Protein AF-A0A831PH94-F1 (afdb_monomer)

Foldseek 3Di:
DPDQQDDPVDGHDPDDPVCVVVVVVVVVVCVVPVPDPVNVVVVVCCCVVPVPPPFDWAWDVVVCVVVVHTDTDRPSVD

Mean predicted aligned error: 4.21 Å

Secondary structure (DSSP, 8-state):
----SEETTEE---S-GGGHHHHHHHHHHHHHHTTSHHHHHHHHHHHHHTT-PSPPEEE-HHHHHHHTS--EEE-TT-

pLDDT: mean 95.02, std 8.55, range [45.41, 98.69]

Solvent-accessible surface area (backbone atoms only — not comparable to full-atom values): 4888 Å² total; per-residue (Å²): 128,91,76,75,58,56,64,82,97,43,75,48,83,95,66,63,75,92,51,48,63,63,52,51,52,52,51,53,52,44,71,72,40,63,84,35,70,69,50,46,50,54,51,49,49,44,39,36,79,70,62,55,45,82,59,56,74,46,74,40,64,68,61,17,63,75,72,73,48,92,42,69,44,76,38,83,90,101

Structure (mmCIF, N/CA/C/O backbone):
data_AF-A0A831PH94-F1
#
_entry.id   AF-A0A831PH94-F1
#
loop_
_atom_site.group_PDB
_atom_site.id
_atom_site.type_symbol
_atom_site.label_atom_id
_atom_site.label_alt_id
_atom_site.label_comp_id
_atom_site.label_asym_id
_atom_site.label_entity_id
_atom_site.label_seq_id
_atom_site.pdbx_PDB_ins_code
_atom_site.Cartn_x
_atom_site.Cartn_y
_atom_site.Cartn_z
_atom_site.occupancy
_atom_site.B_iso_or_equiv
_atom_site.auth_seq_id
_atom_site.auth_comp_id
_atom_site.auth_asym_id
_atom_site.auth_atom_id
_atom_site.pdbx_PDB_model_num
ATOM 1 N N . MET A 1 1 ? 19.769 7.681 -10.760 1.00 45.41 1 MET A N 1
ATOM 2 C CA . MET A 1 1 ? 20.365 6.648 -9.892 1.00 45.41 1 MET A CA 1
ATOM 3 C C . MET A 1 1 ? 19.732 5.338 -10.302 1.00 45.41 1 MET A C 1
ATOM 5 O O . MET A 1 1 ? 18.515 5.241 -10.210 1.00 45.41 1 MET A O 1
ATOM 9 N N . GLU A 1 2 ? 20.513 4.398 -10.836 1.00 53.12 2 GLU A N 1
ATOM 10 C CA . GLU A 1 2 ? 20.053 3.010 -10.967 1.00 53.12 2 GLU A CA 1
ATOM 11 C C . GLU A 1 2 ? 19.632 2.535 -9.581 1.00 53.12 2 GLU A C 1
ATOM 13 O O . GLU A 1 2 ? 20.412 2.591 -8.630 1.00 53.12 2 GLU A O 1
ATOM 18 N N . THR A 1 3 ? 18.366 2.156 -9.446 1.00 68.00 3 THR A N 1
ATOM 19 C CA . THR A 1 3 ? 17.843 1.672 -8.174 1.00 68.00 3 THR A CA 1
ATOM 20 C C . THR A 1 3 ? 17.973 0.162 -8.241 1.00 68.00 3 THR A C 1
ATOM 22 O O . THR A 1 3 ? 17.188 -0.497 -8.909 1.00 68.00 3 THR A O 1
ATOM 25 N N . THR A 1 4 ? 18.971 -0.415 -7.577 1.00 81.00 4 THR A N 1
ATOM 26 C CA . THR A 1 4 ? 19.245 -1.867 -7.607 1.00 81.00 4 THR A CA 1
ATOM 27 C C . THR A 1 4 ? 18.141 -2.715 -6.949 1.00 81.00 4 THR A C 1
ATOM 29 O O . THR A 1 4 ? 18.276 -3.927 -6.811 1.00 81.00 4 THR A O 1
ATOM 32 N N . GLY A 1 5 ? 17.035 -2.091 -6.525 1.00 88.81 5 GLY A N 1
ATOM 33 C CA . GLY A 1 5 ? 15.953 -2.716 -5.767 1.00 88.81 5 GLY A CA 1
ATOM 34 C C . GLY A 1 5 ? 16.307 -2.991 -4.304 1.00 88.81 5 GLY A C 1
ATOM 35 O O . GLY A 1 5 ? 15.538 -3.666 -3.623 1.00 88.81 5 GLY A O 1
ATOM 36 N N . TYR A 1 6 ? 17.454 -2.505 -3.821 1.00 94.44 6 TYR A N 1
ATOM 37 C CA . TYR A 1 6 ? 17.893 -2.676 -2.437 1.00 94.44 6 TYR A CA 1
ATOM 38 C C . TYR A 1 6 ? 17.502 -1.490 -1.549 1.00 94.44 6 TYR A C 1
ATOM 40 O O . TYR A 1 6 ? 17.635 -0.326 -1.931 1.00 94.44 6 TYR A O 1
ATOM 48 N N . TYR A 1 7 ? 17.096 -1.813 -0.324 1.00 93.62 7 TYR A N 1
ATOM 49 C CA . TYR A 1 7 ? 16.900 -0.907 0.802 1.00 93.62 7 TYR A CA 1
ATOM 50 C C . TYR A 1 7 ? 17.862 -1.325 1.922 1.00 93.62 7 TYR A C 1
ATOM 52 O O . TYR A 1 7 ? 17.559 -2.194 2.741 1.00 93.62 7 TYR A O 1
ATOM 60 N N . GLY A 1 8 ? 19.057 -0.727 1.934 1.00 92.06 8 GLY A N 1
ATOM 61 C CA . GLY A 1 8 ? 20.158 -1.205 2.774 1.00 92.06 8 GLY A CA 1
ATOM 62 C C . GLY A 1 8 ? 20.655 -2.569 2.292 1.00 92.06 8 GLY A C 1
ATOM 63 O O . GLY A 1 8 ? 20.907 -2.748 1.104 1.00 92.06 8 GLY A O 1
ATOM 64 N N . GLU A 1 9 ? 20.783 -3.530 3.204 1.00 94.44 9 GLU A N 1
ATOM 65 C CA . GLU A 1 9 ? 21.181 -4.912 2.887 1.00 94.44 9 GLU A CA 1
ATOM 66 C C . GLU A 1 9 ? 20.020 -5.792 2.376 1.00 94.44 9 GLU A C 1
ATOM 68 O O . GLU A 1 9 ? 20.246 -6.918 1.941 1.00 94.44 9 GLU A O 1
ATOM 73 N N . TYR A 1 10 ? 18.780 -5.291 2.407 1.00 94.31 10 TYR A N 1
ATOM 74 C CA . TYR A 1 10 ? 17.574 -6.062 2.090 1.00 94.31 10 TYR A CA 1
ATOM 75 C C . TYR A 1 10 ? 17.000 -5.689 0.719 1.00 94.31 10 TYR A C 1
ATOM 77 O O . TYR A 1 10 ? 17.088 -4.539 0.290 1.00 94.31 10 TYR A O 1
ATOM 85 N N . GLY A 1 11 ? 16.346 -6.639 0.049 1.00 94.25 11 GLY A N 1
ATOM 86 C CA . GLY A 1 11 ? 15.706 -6.430 -1.255 1.00 94.25 11 GLY A CA 1
ATOM 87 C C . GLY A 1 11 ? 16.479 -7.086 -2.395 1.00 94.25 11 GLY A C 1
ATOM 88 O O . GLY A 1 11 ? 16.972 -8.200 -2.245 1.00 94.25 11 GLY A O 1
ATOM 89 N N . GLY A 1 12 ? 16.547 -6.417 -3.543 1.00 92.62 12 GLY A N 1
ATOM 90 C CA . GLY A 1 12 ? 17.133 -6.971 -4.763 1.00 92.62 12 GLY A CA 1
ATOM 91 C C . GLY A 1 12 ? 16.206 -7.948 -5.494 1.00 92.62 12 GLY A C 1
ATOM 92 O O . GLY A 1 12 ? 15.010 -8.037 -5.219 1.00 92.62 12 GLY A O 1
ATOM 93 N N . ARG A 1 13 ? 16.761 -8.665 -6.476 1.00 92.25 13 ARG A N 1
ATOM 94 C CA . ARG A 1 13 ? 16.033 -9.604 -7.347 1.00 92.25 13 ARG A CA 1
ATOM 95 C C . ARG A 1 13 ? 16.759 -10.947 -7.349 1.00 92.25 13 ARG A C 1
ATOM 97 O O . ARG A 1 13 ? 17.644 -11.178 -8.162 1.00 92.25 13 ARG A O 1
ATOM 104 N N . PHE A 1 14 ? 16.397 -11.820 -6.413 1.00 93.69 14 PHE A N 1
ATOM 105 C CA . PHE A 1 14 ? 16.949 -13.174 -6.295 1.00 93.69 14 PHE A CA 1
ATOM 106 C C . PHE A 1 14 ? 16.023 -14.180 -6.983 1.00 93.69 14 PHE A C 1
ATOM 108 O O . PHE A 1 14 ? 15.324 -14.957 -6.335 1.00 93.69 14 PHE A O 1
ATOM 115 N N . VAL A 1 15 ? 15.976 -14.114 -8.310 1.00 94.50 15 VAL A N 1
ATOM 116 C CA . VAL A 1 15 ? 15.125 -14.960 -9.157 1.00 94.50 15 VAL A CA 1
ATOM 117 C C . VAL A 1 15 ? 15.975 -15.690 -10.203 1.00 94.50 15 VAL A C 1
ATOM 119 O O . VAL A 1 15 ? 17.112 -15.286 -10.444 1.00 94.50 15 VAL A O 1
ATOM 122 N N . PRO A 1 16 ? 15.464 -16.762 -10.837 1.00 97.50 16 PRO A N 1
ATOM 123 C CA . PRO A 1 16 ? 16.133 -17.377 -11.979 1.00 97.50 16 PRO A CA 1
ATOM 124 C C . PRO A 1 16 ? 16.419 -16.370 -13.099 1.00 97.50 16 PRO A C 1
ATOM 126 O O . PRO A 1 16 ? 15.578 -15.524 -13.396 1.00 97.50 16 PRO A O 1
ATOM 129 N N . GLU A 1 17 ? 17.556 -16.536 -13.780 1.00 94.31 17 GLU A N 1
ATOM 130 C CA . GLU A 1 17 ? 17.980 -15.691 -14.912 1.00 94.31 17 GLU A CA 1
ATOM 131 C C . GLU A 1 17 ? 16.888 -15.556 -15.982 1.00 94.31 17 GLU A C 1
ATOM 133 O O . GLU A 1 17 ? 16.648 -14.483 -16.523 1.00 94.31 17 GLU A O 1
ATOM 138 N N . THR A 1 18 ? 16.141 -16.634 -16.224 1.00 96.56 18 THR A N 1
ATOM 139 C CA . THR A 1 18 ? 15.043 -16.670 -17.198 1.00 96.56 18 THR A CA 1
ATOM 140 C C . THR A 1 18 ? 13.901 -15.696 -16.890 1.00 96.56 18 THR A C 1
ATOM 142 O O . THR A 1 18 ? 13.059 -15.476 -17.753 1.00 96.56 18 THR A O 1
ATOM 145 N N . LEU A 1 19 ? 13.830 -15.145 -15.672 1.00 96.50 19 LEU A N 1
ATOM 146 C CA . LEU A 1 19 ? 12.838 -14.144 -15.266 1.00 96.50 19 LEU A CA 1
ATOM 147 C C . LEU A 1 19 ? 13.389 -12.712 -15.255 1.00 96.50 19 LEU A C 1
ATOM 149 O O . LEU A 1 19 ? 12.603 -11.778 -15.102 1.00 96.50 19 LEU A O 1
ATOM 153 N N . MET A 1 20 ? 14.703 -12.519 -15.405 1.00 94.81 20 MET A N 1
ATOM 154 C CA . MET A 1 20 ? 15.324 -11.197 -15.274 1.00 94.81 20 MET A CA 1
ATOM 155 C C . MET A 1 20 ? 14.818 -10.219 -16.334 1.00 94.81 20 MET A C 1
ATOM 157 O O . MET A 1 20 ? 14.465 -9.092 -15.993 1.00 94.81 20 MET A O 1
ATOM 161 N N . GLU A 1 21 ? 14.685 -10.670 -17.584 1.00 95.81 21 GLU A N 1
ATOM 162 C CA . GLU A 1 21 ? 14.214 -9.822 -18.686 1.00 95.81 21 GLU A CA 1
ATOM 163 C C . GLU A 1 21 ? 12.800 -9.279 -18.438 1.00 95.81 21 GLU A C 1
ATOM 165 O O . GLU A 1 21 ? 12.559 -8.080 -18.559 1.00 95.81 21 GLU A O 1
ATOM 170 N N . ALA A 1 22 ? 11.882 -10.133 -17.977 1.00 96.75 22 ALA A N 1
ATOM 171 C CA . ALA A 1 22 ? 10.518 -9.720 -17.653 1.00 96.75 22 ALA A CA 1
ATOM 172 C C . ALA A 1 22 ? 10.474 -8.683 -16.513 1.00 96.75 22 ALA A C 1
ATOM 174 O O . ALA A 1 22 ? 9.631 -7.785 -16.513 1.00 96.75 22 ALA A O 1
ATOM 175 N N . LEU A 1 23 ? 11.386 -8.780 -15.538 1.00 95.56 23 LEU A N 1
ATOM 176 C CA . LEU A 1 23 ? 11.485 -7.799 -14.455 1.00 95.56 23 LEU A CA 1
ATOM 177 C C . LEU A 1 23 ? 12.036 -6.454 -14.942 1.00 95.56 23 LEU A C 1
ATOM 179 O O . LEU A 1 23 ? 11.560 -5.414 -14.485 1.00 95.56 23 LEU A O 1
ATOM 183 N N . TYR A 1 24 ? 13.010 -6.459 -15.856 1.00 94.25 24 TYR A N 1
ATOM 184 C CA . TYR A 1 24 ? 13.531 -5.229 -16.456 1.00 94.25 24 TYR A CA 1
ATOM 185 C C . TYR A 1 24 ? 12.481 -4.527 -17.316 1.00 94.25 24 TYR A C 1
ATOM 187 O O . TYR A 1 24 ? 12.303 -3.315 -17.190 1.00 94.25 24 TYR A O 1
ATOM 195 N N . GLU A 1 25 ? 11.737 -5.279 -18.129 1.00 97.00 25 GLU A N 1
ATOM 196 C CA . GLU A 1 25 ? 10.641 -4.736 -18.933 1.00 97.00 25 GLU A CA 1
ATOM 197 C C . GLU A 1 25 ? 9.549 -4.110 -18.052 1.00 97.00 25 GLU A C 1
ATOM 199 O O . GLU A 1 25 ? 9.094 -2.991 -18.317 1.00 97.00 25 GLU A O 1
ATOM 204 N N . LEU A 1 26 ? 9.157 -4.792 -16.970 1.00 96.12 26 LEU A N 1
ATOM 205 C CA . LEU A 1 26 ? 8.167 -4.288 -16.017 1.00 96.12 26 LEU A CA 1
ATOM 206 C C . LEU A 1 26 ? 8.627 -2.983 -15.356 1.00 96.12 26 LEU A C 1
ATOM 208 O O . LEU A 1 26 ? 7.860 -2.021 -15.275 1.00 96.12 26 LEU A O 1
ATOM 212 N N . GLU A 1 27 ? 9.877 -2.935 -14.892 1.00 95.06 27 GLU A N 1
ATOM 213 C CA . GLU A 1 27 ? 10.454 -1.742 -14.274 1.00 95.06 27 GLU A CA 1
ATOM 214 C C . GLU A 1 27 ? 10.517 -0.569 -15.257 1.00 95.06 27 GLU A C 1
ATOM 216 O O . GLU A 1 27 ? 10.080 0.534 -14.919 1.00 95.06 27 GLU A O 1
ATOM 221 N N . ALA A 1 28 ? 11.012 -0.800 -16.476 1.00 95.81 28 ALA A N 1
ATOM 222 C CA . ALA A 1 28 ? 11.094 0.221 -17.516 1.00 95.81 28 ALA A CA 1
ATOM 223 C C . ALA A 1 28 ? 9.704 0.761 -17.885 1.00 95.81 28 ALA A C 1
ATOM 225 O O . ALA A 1 28 ? 9.510 1.975 -17.983 1.00 95.81 28 ALA A O 1
ATOM 226 N N . SER A 1 29 ? 8.718 -0.128 -18.012 1.00 97.56 29 SER A N 1
ATOM 227 C CA . SER A 1 29 ? 7.330 0.238 -18.302 1.00 97.56 29 SER A CA 1
ATOM 228 C C . SER A 1 29 ? 6.727 1.085 -17.182 1.00 97.56 29 SER A C 1
ATOM 230 O O . SER A 1 29 ? 6.157 2.146 -17.443 1.00 97.56 29 SER A O 1
ATOM 232 N N . TYR A 1 30 ? 6.906 0.678 -15.921 1.00 96.38 30 TYR A N 1
ATOM 233 C CA . TYR A 1 30 ? 6.441 1.463 -14.779 1.00 96.38 30 TYR A CA 1
ATOM 234 C C . TYR A 1 30 ? 7.150 2.820 -14.690 1.00 96.38 30 TYR A C 1
ATOM 236 O O . TYR A 1 30 ? 6.500 3.831 -14.429 1.00 96.38 30 TYR A O 1
ATOM 244 N N . ALA A 1 31 ? 8.457 2.883 -14.951 1.00 94.81 31 ALA A N 1
ATOM 245 C CA . ALA A 1 31 ? 9.196 4.143 -14.977 1.00 94.81 31 ALA A CA 1
ATOM 246 C C . ALA A 1 31 ? 8.678 5.098 -16.065 1.00 94.81 31 ALA A C 1
ATOM 248 O O . ALA A 1 31 ? 8.628 6.308 -15.837 1.00 94.81 31 ALA A O 1
ATOM 249 N N . ALA A 1 32 ? 8.256 4.560 -17.213 1.00 96.88 32 ALA A N 1
ATOM 250 C CA . ALA A 1 32 ? 7.715 5.336 -18.320 1.00 96.88 32 ALA A CA 1
ATOM 251 C C . ALA A 1 32 ? 6.315 5.905 -18.030 1.00 96.88 32 ALA A C 1
ATOM 253 O O . ALA A 1 32 ? 6.054 7.060 -18.365 1.00 96.88 32 ALA A O 1
ATOM 254 N N . ILE A 1 33 ? 5.415 5.126 -17.411 1.00 97.69 33 ILE A N 1
ATOM 255 C CA . ILE A 1 33 ? 3.997 5.521 -17.279 1.00 97.69 33 ILE A CA 1
ATOM 256 C C . ILE A 1 33 ? 3.554 5.850 -15.852 1.00 97.69 33 ILE A C 1
ATOM 258 O O . ILE A 1 33 ? 2.652 6.665 -15.670 1.00 97.69 33 ILE A O 1
ATOM 262 N N . GLY A 1 34 ? 4.169 5.252 -14.832 1.00 95.56 34 GLY A N 1
ATOM 263 C CA . GLY A 1 34 ? 3.632 5.182 -13.468 1.00 95.56 34 GLY A CA 1
ATOM 264 C C . GLY A 1 34 ? 3.500 6.528 -12.753 1.00 95.56 34 GLY A C 1
ATOM 265 O O . GLY A 1 34 ? 2.740 6.646 -11.795 1.00 95.56 34 GLY A O 1
ATOM 266 N N . LYS A 1 35 ? 4.211 7.556 -13.229 1.00 94.50 35 LYS A N 1
ATOM 267 C CA . LYS A 1 35 ? 4.156 8.932 -12.704 1.00 94.50 35 LYS A CA 1
ATOM 268 C C . LYS A 1 35 ? 3.469 9.921 -13.648 1.00 94.50 35 LYS A C 1
ATOM 270 O O . LYS A 1 35 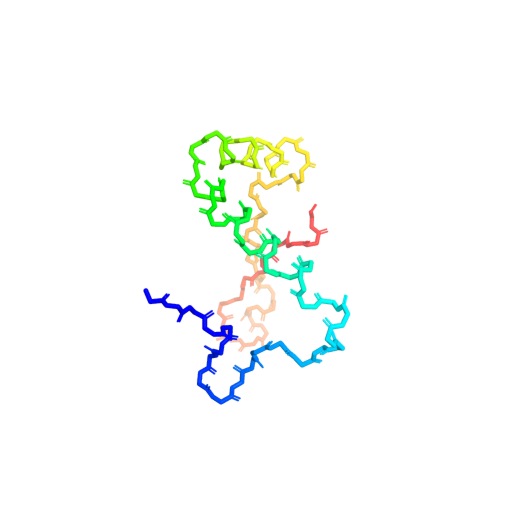? 3.497 11.118 -13.388 1.00 94.50 35 LYS A O 1
ATOM 275 N N . THR A 1 36 ? 2.905 9.448 -14.755 1.00 98.44 36 THR A N 1
ATOM 276 C CA . THR A 1 36 ? 2.206 10.315 -15.710 1.00 98.44 36 THR A CA 1
ATOM 277 C C . THR A 1 36 ? 0.821 10.694 -15.189 1.00 98.44 36 THR A C 1
ATOM 279 O O . THR A 1 36 ? 0.163 9.901 -14.508 1.00 98.44 36 THR A O 1
ATOM 282 N N . ASP A 1 37 ? 0.342 11.885 -15.550 1.00 98.31 37 ASP A N 1
ATOM 283 C CA . ASP A 1 37 ? -0.999 12.353 -15.169 1.00 98.31 37 ASP A CA 1
ATOM 284 C C . ASP A 1 37 ? -2.101 11.438 -15.711 1.00 98.31 37 ASP A C 1
ATOM 286 O O . ASP A 1 37 ? -3.095 11.190 -15.037 1.00 98.31 37 ASP A O 1
ATOM 290 N N . ALA A 1 38 ? -1.916 10.896 -16.919 1.00 98.19 38 ALA A N 1
ATOM 291 C CA . ALA A 1 38 ? -2.863 9.961 -17.516 1.00 98.19 38 ALA A CA 1
ATOM 292 C C . ALA A 1 38 ? -3.016 8.694 -16.658 1.00 98.19 38 ALA A C 1
ATOM 294 O O . ALA A 1 38 ? -4.126 8.359 -16.256 1.00 98.19 38 ALA A O 1
ATOM 295 N N . PHE A 1 39 ? -1.901 8.041 -16.31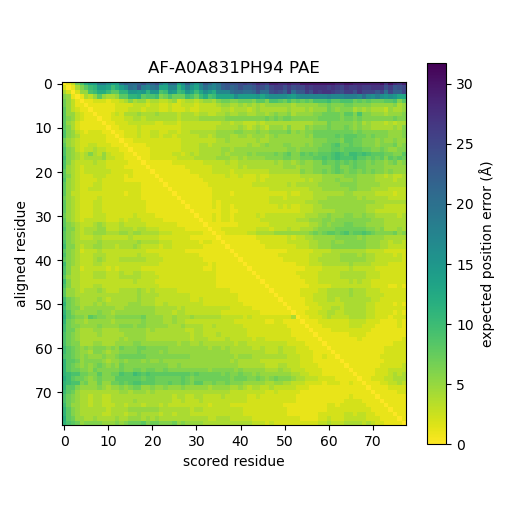2 1.00 98.38 39 PHE A N 1
ATOM 296 C CA . PHE A 1 39 ? -1.921 6.824 -15.500 1.00 98.38 39 PHE A CA 1
ATOM 297 C C . PHE A 1 39 ? -2.461 7.081 -14.090 1.00 98.38 39 PHE A C 1
ATOM 299 O O . PHE A 1 39 ? -3.312 6.344 -13.598 1.00 98.38 39 PHE A O 1
ATOM 306 N N . THR A 1 40 ? -1.982 8.141 -13.434 1.00 98.00 40 THR A N 1
ATOM 307 C CA . THR A 1 40 ? -2.382 8.468 -12.057 1.00 98.00 40 THR A CA 1
ATOM 308 C C . THR A 1 40 ? -3.847 8.883 -11.957 1.00 98.00 40 THR A C 1
ATOM 310 O O . THR A 1 40 ? -4.509 8.510 -10.989 1.00 98.00 40 THR A O 1
ATOM 313 N N . ARG A 1 41 ? -4.386 9.585 -12.962 1.00 98.38 41 ARG A N 1
ATOM 314 C CA . ARG A 1 41 ? -5.812 9.918 -13.039 1.00 98.38 41 ARG A CA 1
ATOM 315 C C . ARG A 1 41 ? -6.672 8.672 -13.199 1.00 98.38 41 ARG A C 1
ATOM 317 O O . ARG A 1 41 ? -7.648 8.526 -12.469 1.00 98.38 41 ARG A O 1
ATOM 324 N N . ASP A 1 42 ? -6.312 7.785 -14.121 1.00 98.38 42 ASP A N 1
ATOM 325 C CA . ASP A 1 42 ? -7.103 6.584 -14.393 1.00 98.38 42 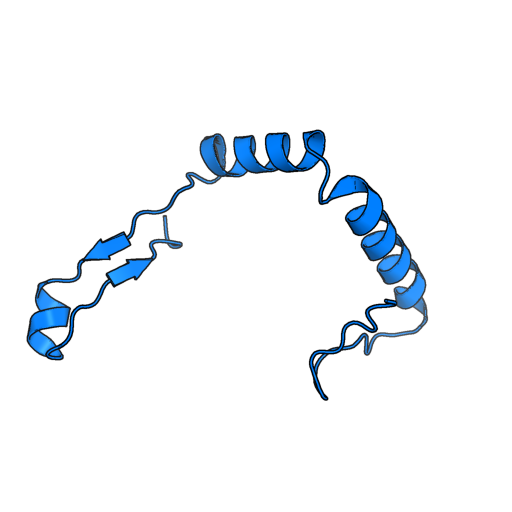ASP A CA 1
ATOM 326 C C . ASP A 1 42 ? -7.062 5.626 -13.193 1.00 98.38 42 ASP A C 1
ATOM 328 O O . ASP A 1 42 ? -8.099 5.130 -12.751 1.00 98.38 42 ASP A O 1
ATOM 332 N N . LEU A 1 43 ? -5.885 5.440 -12.583 1.00 98.50 43 LEU A N 1
ATOM 333 C CA . LEU A 1 43 ? -5.750 4.695 -11.332 1.00 98.50 43 LEU A CA 1
ATOM 334 C C . LEU A 1 43 ? -6.579 5.337 -10.212 1.00 98.50 43 LEU A C 1
ATOM 336 O O . LEU A 1 43 ? -7.305 4.636 -9.513 1.00 98.50 43 LEU A O 1
ATOM 340 N N . GLY A 1 44 ? -6.504 6.661 -10.051 1.00 98.25 44 GLY A N 1
ATOM 341 C CA . GLY A 1 44 ? -7.275 7.402 -9.054 1.00 98.25 44 GLY A CA 1
ATOM 342 C C . GLY A 1 44 ? -8.785 7.226 -9.220 1.00 98.25 44 GLY A C 1
ATOM 343 O O . GLY A 1 44 ? -9.475 6.968 -8.234 1.00 98.25 44 GLY A O 1
ATOM 344 N N . PHE A 1 45 ? -9.281 7.281 -10.459 1.00 98.62 45 PHE A N 1
ATOM 345 C CA . PHE A 1 45 ? -10.684 7.027 -10.781 1.00 98.62 45 PHE A CA 1
ATOM 346 C C . PHE A 1 45 ? -11.123 5.639 -10.304 1.00 98.62 45 PHE A C 1
ATOM 348 O O . PHE A 1 45 ? -12.097 5.532 -9.567 1.00 98.62 45 PHE A O 1
ATOM 355 N N . TYR A 1 46 ? -10.385 4.579 -10.643 1.00 98.69 46 TYR A N 1
ATOM 356 C CA . TYR A 1 46 ? -10.758 3.227 -10.217 1.00 98.69 46 TYR A CA 1
ATOM 357 C C . TYR A 1 46 ? -10.578 2.997 -8.718 1.00 98.69 46 TYR A C 1
ATOM 359 O O . TYR A 1 46 ? -11.370 2.276 -8.111 1.00 98.69 46 TYR 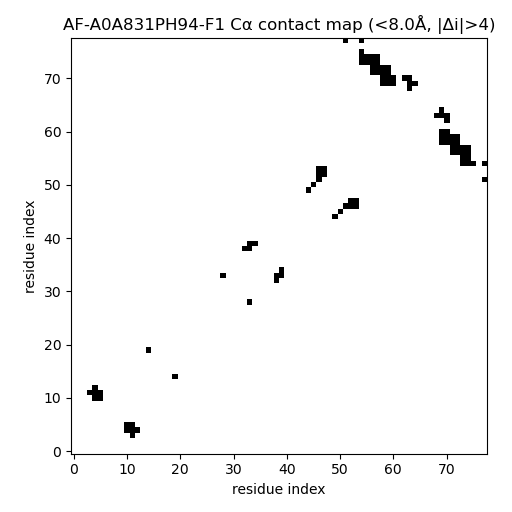A O 1
ATOM 367 N N . LEU A 1 47 ? -9.582 3.620 -8.088 1.00 98.56 47 LEU A N 1
ATOM 368 C CA . LEU A 1 47 ? -9.447 3.556 -6.637 1.00 98.56 47 LEU A CA 1
ATOM 369 C C . LEU A 1 47 ? -10.685 4.135 -5.943 1.00 98.56 47 LEU A C 1
ATOM 371 O O . LEU A 1 47 ? -11.120 3.575 -4.942 1.00 98.56 47 LEU A O 1
ATOM 375 N N . GLN A 1 48 ? -11.256 5.215 -6.475 1.00 98.25 48 GLN A N 1
ATOM 376 C CA . GLN A 1 48 ? -12.432 5.865 -5.906 1.00 98.25 48 GLN A CA 1
ATOM 377 C C . GLN A 1 48 ? -13.736 5.143 -6.271 1.00 98.25 48 GLN A C 1
ATOM 379 O O . GLN A 1 48 ? -14.479 4.722 -5.390 1.00 98.25 48 GLN A O 1
ATOM 384 N N . GLU A 1 49 ? -14.000 4.973 -7.564 1.00 98.31 49 GLU A N 1
ATOM 385 C CA . GLU A 1 49 ? -15.308 4.549 -8.077 1.00 98.31 49 GLU A CA 1
ATOM 386 C C . GLU A 1 49 ? -15.503 3.028 -8.067 1.00 98.31 49 GLU A C 1
ATOM 388 O O . GLU A 1 49 ? -16.634 2.551 -8.103 1.00 98.31 49 GLU A O 1
ATOM 393 N N . TYR A 1 50 ? -14.413 2.256 -8.020 1.00 98.00 50 TYR A N 1
ATOM 394 C CA . TYR A 1 50 ? -14.471 0.793 -8.022 1.00 98.00 50 TYR A CA 1
ATOM 395 C C . TYR A 1 50 ? -13.978 0.188 -6.705 1.00 98.00 50 TYR A C 1
ATOM 397 O O . TYR A 1 50 ? -14.682 -0.614 -6.100 1.00 98.00 50 TYR A O 1
ATOM 405 N N . ALA A 1 51 ? -12.796 0.589 -6.229 1.00 98.06 51 ALA A N 1
ATOM 406 C CA . ALA A 1 51 ? -12.223 0.058 -4.990 1.00 98.06 51 ALA A CA 1
ATOM 407 C C . ALA A 1 51 ? -12.731 0.758 -3.713 1.00 98.06 51 ALA A C 1
ATOM 409 O O . ALA A 1 51 ? -12.325 0.375 -2.621 1.00 98.06 51 ALA A O 1
ATOM 410 N N . GLY A 1 52 ? -13.571 1.795 -3.825 1.00 97.12 52 GLY A N 1
ATOM 411 C CA . GLY A 1 52 ? -14.225 2.435 -2.676 1.00 97.12 52 GLY A CA 1
ATOM 412 C C . GLY A 1 52 ? -13.326 3.330 -1.812 1.00 97.12 52 GLY A C 1
ATOM 413 O O . GLY A 1 52 ? -13.650 3.605 -0.655 1.00 97.12 52 GLY A O 1
ATOM 414 N N . ARG A 1 53 ? -12.187 3.803 -2.332 1.00 97.94 53 ARG A N 1
ATOM 415 C CA . ARG A 1 53 ? -11.295 4.723 -1.608 1.00 97.94 53 ARG A CA 1
ATOM 416 C C . 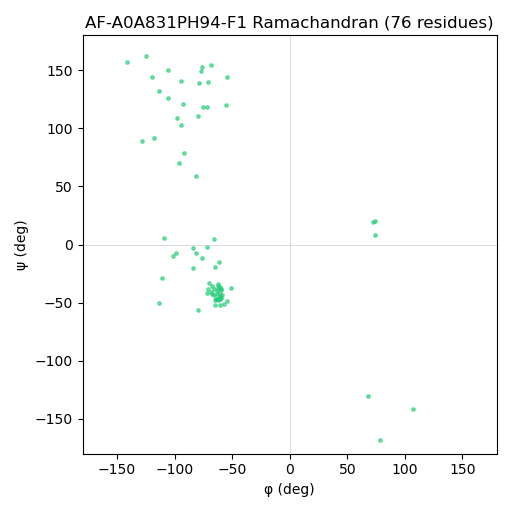ARG A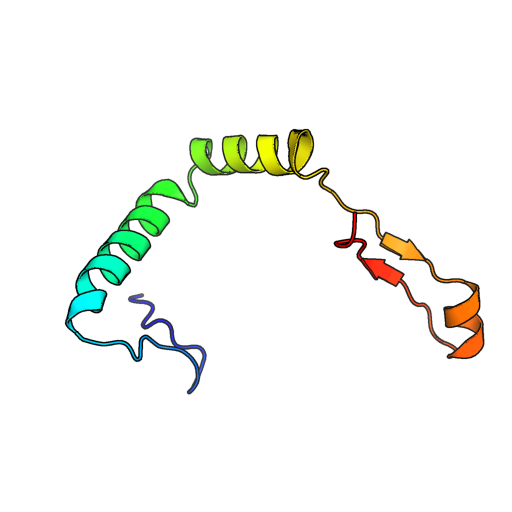 1 53 ? -11.858 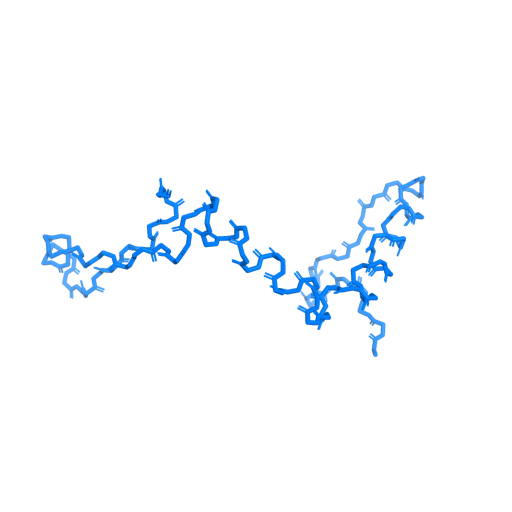6.153 -1.583 1.00 97.94 53 ARG A C 1
ATOM 418 O O . ARG A 1 53 ? -12.537 6.588 -2.498 1.00 97.94 53 ARG A O 1
ATOM 425 N N . ALA A 1 54 ? -11.529 6.972 -0.584 1.00 96.94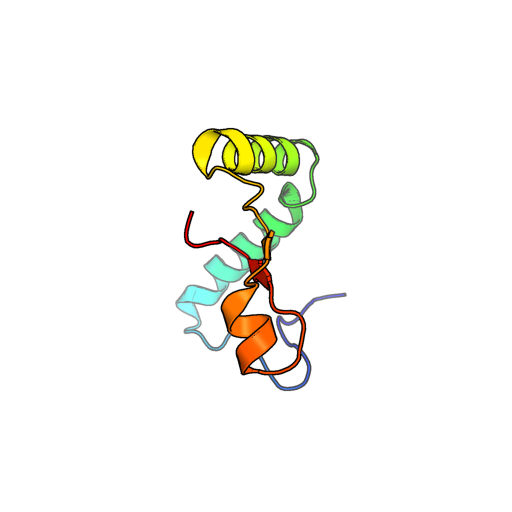 54 ALA A N 1
ATOM 426 C CA . ALA A 1 54 ? -10.678 6.674 0.567 1.00 96.94 54 ALA A CA 1
ATOM 427 C C . ALA A 1 54 ? -11.412 5.881 1.658 1.00 96.94 54 ALA A C 1
ATOM 429 O O . ALA A 1 54 ? -12.530 6.209 2.041 1.00 96.94 54 ALA A O 1
ATOM 430 N N . THR A 1 55 ? -10.720 4.898 2.235 1.00 98.06 55 THR A N 1
ATOM 431 C CA . THR A 1 55 ? -11.228 4.144 3.385 1.00 98.06 55 THR A CA 1
ATOM 432 C C . THR A 1 55 ? -11.228 5.012 4.654 1.00 98.06 55 THR A C 1
ATOM 434 O O . THR A 1 55 ? -10.266 5.764 4.888 1.00 98.06 55 THR A O 1
ATOM 437 N N . PRO A 1 56 ? -12.265 4.929 5.505 1.00 97.94 56 PRO A N 1
ATOM 438 C CA . PRO A 1 56 ? -12.365 5.746 6.708 1.00 97.94 56 PRO A CA 1
ATOM 439 C C . PRO A 1 56 ? -11.318 5.371 7.768 1.00 97.94 56 PRO A C 1
ATOM 441 O O . PRO A 1 56 ? -10.851 4.233 7.856 1.00 97.94 56 PRO A O 1
ATOM 444 N N . LEU A 1 57 ? -10.988 6.339 8.626 1.00 98.44 57 LEU A N 1
ATOM 445 C CA . LEU A 1 57 ? -10.272 6.115 9.884 1.00 98.44 57 LEU A CA 1
ATOM 446 C C . LEU A 1 57 ? -11.291 6.066 11.024 1.00 98.44 57 LEU A C 1
ATOM 448 O O . LEU A 1 57 ? -11.885 7.082 11.380 1.00 98.44 57 LEU A O 1
ATOM 452 N N . THR A 1 58 ? -11.519 4.884 11.592 1.00 98.56 58 THR A N 1
ATOM 453 C CA . THR A 1 58 ? -12.521 4.692 12.652 1.00 98.56 58 THR A CA 1
ATOM 454 C C . THR A 1 58 ? -11.881 4.849 14.027 1.00 98.56 58 THR A C 1
ATOM 456 O O . THR A 1 58 ? -10.978 4.090 14.362 1.00 98.56 58 THR A O 1
ATOM 459 N N . HIS A 1 59 ? -12.358 5.800 14.835 1.00 98.56 59 HIS A N 1
ATOM 460 C CA . HIS A 1 59 ? -11.917 5.965 16.223 1.00 98.56 59 HIS A CA 1
ATOM 461 C C . HIS A 1 59 ? -12.531 4.890 17.136 1.00 98.56 59 HIS A C 1
ATOM 463 O O . HIS A 1 59 ? -13.751 4.839 17.322 1.00 98.56 59 HIS A O 1
ATOM 469 N N . CYS A 1 60 ? -11.691 4.063 17.753 1.00 98.44 60 CYS A N 1
ATOM 470 C CA . CYS A 1 60 ? -12.106 2.938 18.587 1.00 98.44 60 CYS A CA 1
ATOM 471 C C . CYS A 1 60 ? -12.214 3.347 20.057 1.00 98.44 60 CYS A C 1
ATOM 473 O O . CYS A 1 60 ? -11.328 3.048 20.853 1.00 98.44 60 CYS A O 1
ATOM 475 N N . ARG A 1 61 ? -13.308 4.025 20.429 1.00 98.38 61 ARG A N 1
ATOM 476 C CA . ARG A 1 61 ? -13.495 4.615 21.772 1.00 98.38 61 ARG A CA 1
ATOM 477 C C . ARG A 1 61 ? -13.324 3.618 22.922 1.00 98.38 61 ARG A C 1
ATOM 479 O O . ARG A 1 61 ? -12.591 3.915 23.855 1.00 98.38 61 ARG A O 1
ATOM 486 N N . ASN A 1 62 ? -13.969 2.453 22.835 1.00 98.38 62 ASN A N 1
ATOM 487 C CA . ASN A 1 62 ? -13.919 1.444 23.900 1.00 98.38 62 ASN A CA 1
ATOM 488 C C . ASN A 1 62 ? -12.495 0.910 24.066 1.00 98.38 62 ASN A C 1
ATOM 490 O O . ASN A 1 62 ? -11.916 1.030 25.134 1.00 98.38 62 ASN A O 1
ATOM 494 N N . MET A 1 63 ? -11.885 0.464 22.964 1.00 98.25 63 MET A N 1
ATOM 495 C CA . MET A 1 63 ? -10.508 -0.027 22.985 1.00 98.25 63 MET A CA 1
ATOM 496 C C . MET A 1 63 ? -9.526 1.043 23.466 1.00 98.25 63 MET A C 1
ATOM 498 O O . MET A 1 63 ? -8.613 0.732 24.214 1.00 98.25 63 MET A O 1
ATOM 502 N N . SER A 1 64 ? -9.735 2.305 23.078 1.00 98.56 64 SER A N 1
ATOM 503 C CA . SER A 1 64 ? -8.896 3.420 23.527 1.00 98.56 64 SER A CA 1
ATOM 504 C C . SER A 1 64 ? -8.970 3.623 25.042 1.00 98.56 64 SER A C 1
ATOM 506 O O . SER A 1 64 ? -7.955 3.915 25.671 1.00 98.56 64 SER A O 1
ATOM 508 N N . ALA A 1 65 ? -10.157 3.446 25.632 1.00 98.38 65 ALA A N 1
ATOM 509 C CA . ALA A 1 65 ? -10.334 3.471 27.080 1.00 98.38 65 ALA A CA 1
ATOM 510 C C . ALA A 1 65 ? -9.659 2.265 27.754 1.00 98.38 65 ALA A C 1
ATOM 512 O O . ALA A 1 65 ? -8.994 2.442 28.771 1.00 98.38 65 ALA A O 1
ATOM 513 N N . ASP A 1 66 ? -9.770 1.076 27.157 1.00 98.38 66 ASP A N 1
ATOM 514 C CA . ASP A 1 66 ? -9.200 -0.161 27.698 1.00 98.38 66 ASP A CA 1
ATOM 515 C C . ASP A 1 66 ? -7.660 -0.146 27.715 1.00 98.38 66 ASP A C 1
ATOM 517 O O . ASP A 1 66 ? -7.049 -0.631 28.667 1.00 98.38 66 ASP A O 1
ATOM 521 N N . VAL A 1 67 ? -7.016 0.420 26.682 1.00 98.12 67 VAL A N 1
ATOM 522 C CA . VAL A 1 67 ? -5.541 0.436 26.549 1.00 98.12 67 VAL A CA 1
ATOM 523 C C . VAL A 1 67 ? -4.883 1.748 26.991 1.00 98.12 67 VAL A C 1
ATOM 525 O O . VAL A 1 67 ? -3.657 1.835 27.038 1.00 98.12 67 VAL A O 1
ATOM 528 N N . GLY A 1 68 ? -5.672 2.780 27.300 1.00 98.12 68 GLY A N 1
ATOM 529 C CA . GLY A 1 68 ? -5.170 4.074 27.770 1.00 98.12 68 GLY A CA 1
ATOM 530 C C . GLY A 1 68 ? -4.483 4.935 26.701 1.00 98.12 68 GLY A C 1
ATOM 531 O O . GLY A 1 68 ? -3.734 5.849 27.045 1.00 98.12 68 GLY A O 1
ATOM 532 N N . CYS A 1 69 ? -4.718 4.678 25.412 1.00 98.31 69 CYS A N 1
ATOM 533 C CA . CYS A 1 69 ? -4.235 5.519 24.316 1.00 98.31 69 CYS A CA 1
ATOM 534 C C . CYS A 1 69 ? -5.282 5.638 23.204 1.00 98.31 69 CYS A C 1
ATOM 536 O O . CYS A 1 69 ? -6.161 4.795 23.067 1.00 98.31 69 CYS A O 1
ATOM 538 N N . THR A 1 70 ? -5.209 6.700 22.402 1.00 98.50 70 THR A N 1
ATOM 539 C CA . THR A 1 70 ? -6.148 6.911 21.295 1.00 98.50 70 THR A CA 1
ATOM 540 C C . THR A 1 70 ? -5.869 5.926 20.166 1.00 98.50 70 THR A C 1
ATOM 542 O O . THR A 1 70 ? -4.807 5.994 19.545 1.00 98.50 70 THR A O 1
ATOM 545 N N . VAL A 1 71 ? -6.838 5.067 19.842 1.00 98.50 71 VAL A N 1
ATOM 546 C CA . VAL A 1 71 ? -6.702 4.095 18.753 1.00 98.50 71 VAL A CA 1
ATOM 547 C C . VAL A 1 71 ? -7.649 4.387 17.596 1.00 98.50 71 VAL A C 1
ATOM 549 O O . VAL A 1 71 ? -8.856 4.572 17.771 1.00 98.50 71 VAL A O 1
ATOM 552 N N . TYR A 1 72 ? -7.085 4.374 16.389 1.00 98.56 72 TYR A N 1
ATOM 553 C CA . TYR A 1 72 ? -7.806 4.439 15.124 1.00 98.56 72 TYR A CA 1
ATOM 554 C C . TYR A 1 72 ? -7.536 3.188 14.293 1.00 98.56 72 TYR A C 1
ATOM 556 O O . TYR A 1 72 ? -6.411 2.694 14.255 1.00 98.56 72 TYR A O 1
ATOM 564 N N . LEU A 1 73 ? -8.554 2.725 13.570 1.00 98.44 73 LEU A N 1
ATOM 565 C CA . LEU A 1 73 ? -8.417 1.680 12.560 1.00 98.44 73 LEU A CA 1
ATOM 566 C C . LEU A 1 73 ? -8.507 2.287 11.164 1.00 98.44 73 LEU A C 1
ATOM 568 O O . LEU A 1 73 ? -9.488 2.963 10.843 1.00 98.44 73 LEU A O 1
ATOM 572 N N . LYS A 1 74 ? -7.500 2.013 10.330 1.00 98.50 74 LYS A N 1
ATOM 573 C CA . LYS A 1 74 ? -7.553 2.261 8.888 1.00 98.50 74 LYS A CA 1
ATOM 574 C C . LYS A 1 74 ? -8.329 1.120 8.239 1.00 98.50 74 LYS A C 1
ATOM 576 O O . LYS A 1 74 ? -7.868 -0.016 8.249 1.00 98.50 74 LYS A O 1
ATOM 581 N N . ARG A 1 75 ? -9.528 1.426 7.743 1.00 98.31 75 ARG A N 1
ATOM 582 C CA . ARG A 1 75 ? -10.518 0.430 7.315 1.00 98.31 75 ARG A CA 1
ATOM 583 C C . ARG A 1 75 ? -10.256 -0.119 5.909 1.00 98.31 75 ARG A C 1
ATOM 585 O O . ARG A 1 75 ? -11.089 0.047 5.034 1.00 98.31 75 ARG A O 1
ATOM 592 N N . GLU A 1 76 ? -9.093 -0.729 5.679 1.00 98.06 76 GLU A N 1
ATOM 593 C CA . GLU A 1 76 ? -8.792 -1.440 4.415 1.00 98.06 76 GLU A CA 1
ATOM 594 C C . GLU A 1 76 ? -9.577 -2.763 4.274 1.00 98.06 76 GLU A C 1
ATOM 596 O O . GLU A 1 76 ? -9.439 -3.453 3.272 1.00 98.06 76 GLU A O 1
ATOM 601 N N . ASP A 1 77 ? -10.377 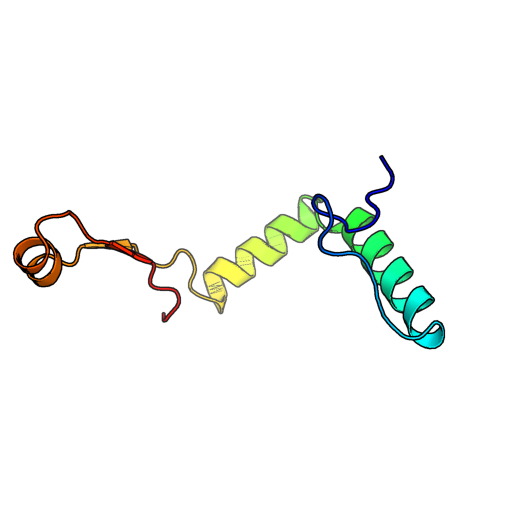-3.128 5.284 1.00 97.19 77 ASP A N 1
ATOM 602 C CA . ASP A 1 77 ? -11.371 -4.208 5.232 1.00 97.19 77 ASP A CA 1
ATOM 603 C C . ASP A 1 77 ? -12.656 -3.833 4.470 1.00 97.19 77 ASP A C 1
ATOM 605 O O . ASP A 1 77 ? -13.478 -4.712 4.210 1.00 97.19 77 ASP A O 1
ATOM 609 N N . LEU A 1 78 ? -12.839 -2.543 4.166 1.00 93.31 78 LEU A N 1
ATOM 610 C CA . LEU A 1 78 ? -13.933 -1.995 3.360 1.00 93.31 78 LEU A CA 1
ATOM 611 C C . LEU A 1 78 ? -13.482 -1.797 1.914 1.00 93.31 78 LEU A C 1
ATOM 613 O O . LEU A 1 78 ? -14.334 -2.031 1.031 1.00 93.31 78 LEU A O 1
#

Nearest PDB structures (foldseek):
  2rhg-assembly1_B-2  TM=9.214E-01  e=4.763E-04  Salmonella enterica subsp. enterica serovar Typhimurium
  6am7-assembly1_B  TM=9.311E-01  e=7.623E-04  Pyrococcus furiosus DSM 3638
  5t6m-assembly1_B  TM=9.405E-01  e=8.152E-04  Pyrococcus furiosus
  2tsy-assembly1_B-2  TM=9.045E-01  e=7.623E-04  Salmonella enterica subsp. enterica serovar Typhimurium
  2wsy-assembly1_B-2  TM=9.087E-01  e=1.067E-03  Salmonella enterica subsp. enterica serovar Typhimurium

Radius of gyration: 19.81 Å; Cα contacts (8 Å, |Δi|>4): 49; chains: 1; bounding box: 36×30×47 Å

Sequence (78 aa):
METTGYYGEYGGRFVPETLMEALYELEASYAAIGKTDAFTRDLGFYLQEYAGRATPLTHCRNMSADVGCTVYLKREDL